Protein AF-A0A4P5VJS7-F1 (afdb_monomer_lite)

Radius of gyration: 14.44 Å; chains: 1; bounding box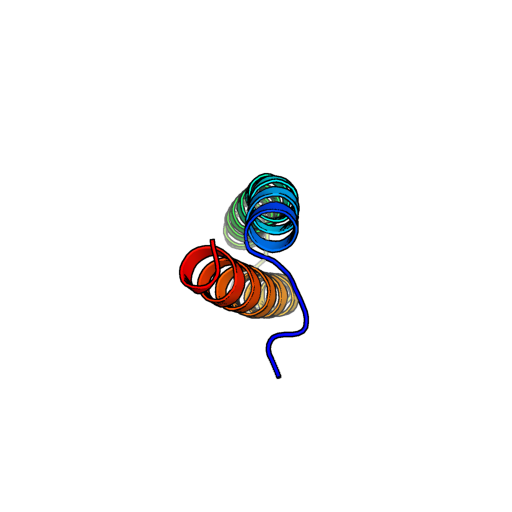: 36×14×41 Å

Foldseek 3Di:
DPPDALVRLVVVLVVLVVVLVVLVVVLVVCVVPPDPPDDPSVVSVVVNVVSVVSNVVSVVRD

Structure (mmCIF, N/CA/C/O backbone):
data_AF-A0A4P5VJS7-F1
#
_entry.id   AF-A0A4P5VJS7-F1
#
loop_
_atom_site.group_PDB
_atom_site.id
_atom_site.type_symbol
_atom_site.label_atom_id
_atom_site.label_alt_id
_atom_site.label_comp_id
_atom_site.label_asym_id
_atom_site.label_entity_id
_atom_site.label_seq_id
_atom_site.pdbx_PDB_ins_code
_atom_site.Cartn_x
_atom_site.Cartn_y
_atom_site.Cartn_z
_atom_site.occupancy
_atom_site.B_iso_or_equiv
_atom_site.auth_seq_id
_atom_site.auth_comp_id
_atom_site.auth_asym_id
_atom_site.auth_atom_id
_atom_site.pdbx_PDB_model_num
ATOM 1 N N . MET A 1 1 ? -21.592 -5.988 9.452 1.00 50.91 1 MET A N 1
ATOM 2 C CA . MET A 1 1 ? -20.763 -6.463 10.580 1.00 50.91 1 MET A CA 1
ATOM 3 C C . MET A 1 1 ? -19.353 -5.930 10.360 1.00 50.91 1 MET A C 1
ATOM 5 O O . MET A 1 1 ? -18.737 -6.322 9.375 1.00 50.91 1 MET A O 1
ATOM 9 N N . ASN A 1 2 ? -18.884 -4.975 11.169 1.00 63.59 2 ASN A N 1
ATOM 10 C CA . ASN A 1 2 ? -17.504 -4.485 11.056 1.00 63.59 2 ASN A CA 1
ATOM 11 C C . ASN A 1 2 ? -16.564 -5.585 11.555 1.00 63.59 2 ASN A C 1
ATOM 13 O O . ASN A 1 2 ? -16.733 -6.067 12.670 1.00 63.59 2 ASN A O 1
ATOM 17 N N . LYS A 1 3 ? -15.627 -6.023 10.704 1.00 81.88 3 LYS A N 1
ATOM 18 C CA . LYS A 1 3 ? -14.714 -7.142 11.005 1.00 81.88 3 LYS A CA 1
ATOM 19 C C . LYS A 1 3 ? -13.650 -6.800 12.058 1.00 81.88 3 LYS A C 1
ATOM 21 O O . LYS A 1 3 ? -13.003 -7.714 12.546 1.00 81.88 3 LYS A O 1
ATOM 26 N N . PHE A 1 4 ? -13.487 -5.519 12.392 1.00 87.56 4 PHE A N 1
ATOM 27 C CA . PHE A 1 4 ? -12.486 -5.018 13.331 1.00 87.56 4 PHE A CA 1
ATOM 28 C C . PHE A 1 4 ? -13.115 -4.042 14.325 1.00 87.56 4 PHE A C 1
ATOM 30 O O . PHE A 1 4 ? -14.003 -3.258 13.974 1.00 87.56 4 PHE A O 1
ATOM 37 N N . THR A 1 5 ? -12.622 -4.074 15.557 1.00 93.56 5 THR A N 1
ATOM 38 C CA . THR A 1 5 ? -12.850 -3.052 16.580 1.00 93.56 5 THR A CA 1
ATOM 39 C C . THR A 1 5 ? -12.026 -1.792 16.284 1.00 93.56 5 THR A C 1
ATOM 41 O O . THR A 1 5 ? -11.057 -1.830 15.525 1.00 93.56 5 THR A O 1
ATOM 44 N N . ARG A 1 6 ? -12.374 -0.659 16.914 1.00 93.56 6 ARG A N 1
ATOM 45 C CA . ARG A 1 6 ? -11.619 0.605 16.784 1.00 93.56 6 ARG A CA 1
ATOM 46 C C . ARG A 1 6 ? -10.118 0.450 17.102 1.00 93.56 6 ARG A C 1
ATOM 48 O O . ARG A 1 6 ? -9.303 0.904 16.297 1.00 93.56 6 ARG A O 1
ATOM 55 N N . PRO A 1 7 ? -9.703 -0.197 18.217 1.00 95.19 7 PRO A N 1
ATOM 56 C CA . PRO A 1 7 ? -8.280 -0.394 18.505 1.00 95.19 7 PRO A CA 1
ATOM 57 C C . PRO A 1 7 ? -7.558 -1.252 17.459 1.00 95.19 7 PRO A C 1
ATOM 59 O O . PRO A 1 7 ? -6.440 -0.917 17.071 1.00 95.19 7 PRO A O 1
ATOM 62 N N . GLU A 1 8 ? -8.195 -2.319 16.966 1.00 95.56 8 GLU A N 1
ATOM 63 C CA . GLU A 1 8 ? -7.631 -3.173 15.911 1.00 95.56 8 GLU A CA 1
ATOM 64 C C . GLU A 1 8 ? -7.475 -2.401 14.599 1.00 95.56 8 GLU A C 1
ATOM 66 O O . GLU A 1 8 ? -6.420 -2.465 13.972 1.00 95.56 8 GLU A O 1
ATOM 71 N N . ALA A 1 9 ? -8.482 -1.610 14.216 1.00 95.69 9 ALA A N 1
ATOM 72 C CA . ALA A 1 9 ? -8.420 -0.771 13.025 1.00 95.69 9 ALA A CA 1
ATOM 73 C C . ALA A 1 9 ? -7.271 0.247 13.110 1.00 95.69 9 ALA A C 1
ATOM 75 O O . ALA A 1 9 ? -6.504 0.401 12.158 1.00 95.69 9 ALA A O 1
ATOM 76 N N . LYS A 1 10 ? -7.085 0.875 14.279 1.00 96.31 10 LYS A N 1
ATOM 77 C CA . LYS A 1 10 ? -5.977 1.805 14.534 1.00 96.31 10 LYS A CA 1
ATOM 78 C C . LYS A 1 10 ? -4.609 1.125 14.438 1.00 96.31 10 LYS A C 1
ATOM 80 O O . LYS A 1 10 ? -3.700 1.691 13.831 1.00 96.31 10 LYS A O 1
ATOM 85 N N . LEU A 1 11 ? -4.458 -0.069 15.014 1.00 96.50 11 LEU A N 1
ATOM 86 C CA . LEU A 1 11 ? -3.212 -0.839 14.954 1.00 96.50 11 LEU A CA 1
ATOM 87 C C . LEU A 1 11 ? -2.877 -1.250 13.512 1.00 96.50 11 LEU A C 1
ATOM 89 O O . LEU A 1 11 ? -1.749 -1.066 13.059 1.00 96.50 11 LEU A O 1
ATOM 93 N N . LEU A 1 12 ? -3.867 -1.745 12.766 1.00 96.12 12 LEU A N 1
ATOM 94 C CA . LEU A 1 12 ? -3.698 -2.120 11.361 1.00 96.12 12 LEU A CA 1
ATOM 95 C C . LEU A 1 12 ? -3.351 -0.907 10.488 1.00 96.12 12 LEU A C 1
ATOM 97 O O . LEU A 1 12 ? -2.449 -0.995 9.657 1.00 96.12 12 LEU A O 1
ATOM 101 N N . ALA A 1 13 ? -3.999 0.241 10.709 1.00 96.69 13 ALA A N 1
ATOM 102 C CA . ALA A 1 13 ? -3.671 1.482 10.010 1.00 96.69 13 ALA A CA 1
ATOM 103 C C . ALA A 1 13 ? -2.220 1.919 10.280 1.00 96.69 13 ALA A C 1
ATOM 105 O O . ALA A 1 13 ? -1.499 2.287 9.353 1.00 96.69 13 ALA A O 1
ATOM 106 N N . GLN A 1 14 ? -1.754 1.826 11.531 1.00 97.31 14 GLN A N 1
ATOM 107 C CA . GLN A 1 14 ? -0.358 2.113 11.884 1.00 97.31 14 GLN A CA 1
ATOM 108 C C . GLN A 1 14 ? 0.629 1.179 11.174 1.00 97.31 14 GLN A C 1
ATOM 110 O O . GLN A 1 14 ? 1.673 1.648 10.727 1.00 97.31 14 GLN A O 1
ATOM 115 N N . ALA A 1 15 ? 0.294 -0.105 11.023 1.00 96.06 15 ALA A N 1
ATOM 116 C CA . ALA A 1 15 ? 1.126 -1.070 10.305 1.00 96.06 15 ALA A CA 1
ATOM 117 C C . ALA A 1 15 ? 1.130 -0.853 8.777 1.00 96.06 15 ALA A C 1
ATOM 119 O O . ALA A 1 15 ? 2.142 -1.094 8.122 1.00 96.06 15 ALA A O 1
ATOM 120 N N . LEU A 1 16 ? 0.020 -0.378 8.200 1.00 96.69 16 LEU A N 1
ATOM 121 C CA . LEU A 1 16 ? -0.120 -0.152 6.755 1.00 96.69 16 LEU A CA 1
ATOM 122 C C . LEU A 1 16 ? 0.564 1.126 6.259 1.00 96.69 16 LEU A C 1
ATOM 124 O O . LEU A 1 16 ? 1.095 1.128 5.152 1.00 96.69 16 LEU A O 1
ATOM 128 N N . ARG A 1 17 ? 0.602 2.197 7.061 1.00 97.75 17 ARG A N 1
ATOM 129 C CA . ARG A 1 17 ? 1.253 3.469 6.686 1.00 97.75 17 ARG A CA 1
ATOM 130 C C . ARG A 1 17 ? 2.699 3.326 6.185 1.00 97.75 17 ARG A C 1
ATOM 132 O O . ARG A 1 17 ? 2.967 3.817 5.091 1.00 97.75 17 ARG A O 1
ATOM 139 N N . PRO A 1 18 ? 3.627 2.655 6.900 1.00 98.19 18 PRO A N 1
ATOM 140 C CA . PRO A 1 18 ? 4.994 2.499 6.404 1.00 98.19 18 PRO A CA 1
ATOM 141 C C . PRO A 1 18 ? 5.055 1.657 5.123 1.00 98.19 18 PRO A C 1
ATOM 143 O O . PRO A 1 18 ? 5.899 1.908 4.269 1.00 98.19 18 PRO A O 1
ATOM 146 N N . ARG A 1 19 ? 4.136 0.697 4.943 1.00 97.25 19 ARG A N 1
ATOM 147 C CA . ARG A 1 19 ? 4.049 -0.089 3.706 1.00 97.25 19 ARG A CA 1
ATOM 148 C C . ARG A 1 19 ? 3.604 0.767 2.521 1.00 97.25 19 ARG A C 1
ATOM 150 O O . ARG A 1 19 ? 4.209 0.666 1.460 1.00 97.25 19 ARG A O 1
ATOM 157 N N . LEU A 1 20 ? 2.589 1.613 2.702 1.00 98.19 20 LEU A N 1
ATOM 158 C CA . LEU A 1 20 ? 2.144 2.549 1.666 1.00 98.19 20 LEU A CA 1
ATOM 159 C C . LEU A 1 20 ? 3.271 3.514 1.279 1.00 98.19 20 LEU A C 1
ATOM 161 O O . LEU A 1 20 ? 3.520 3.712 0.094 1.00 98.19 20 LEU A O 1
ATOM 165 N N . GLN A 1 21 ? 3.988 4.050 2.269 1.00 98.31 21 GLN A N 1
ATOM 166 C CA . GLN A 1 21 ? 5.132 4.929 2.035 1.00 98.31 21 GLN A CA 1
ATOM 167 C C . GLN A 1 21 ? 6.226 4.240 1.203 1.00 98.31 21 GLN A C 1
ATOM 169 O O . GLN A 1 21 ? 6.670 4.795 0.202 1.00 98.31 21 GLN A O 1
ATOM 174 N N . ALA A 1 22 ? 6.602 3.006 1.552 1.00 98.19 22 ALA A N 1
ATOM 175 C CA . ALA A 1 22 ? 7.608 2.248 0.806 1.00 98.19 22 ALA A CA 1
ATOM 176 C C . ALA A 1 22 ? 7.185 1.961 -0.648 1.00 98.19 22 ALA A C 1
ATOM 178 O O . ALA A 1 22 ? 8.014 2.004 -1.555 1.00 98.19 22 ALA A O 1
ATOM 179 N N . LEU A 1 23 ? 5.897 1.692 -0.892 1.00 98.19 23 LEU A N 1
ATOM 180 C CA . LEU A 1 23 ? 5.379 1.495 -2.249 1.00 98.19 23 LEU A CA 1
ATOM 181 C C . LEU A 1 23 ? 5.447 2.787 -3.076 1.00 98.19 23 LEU A C 1
ATOM 183 O O . LEU A 1 23 ? 5.857 2.743 -4.234 1.00 98.19 23 LEU A O 1
ATOM 187 N N . LEU A 1 24 ? 5.104 3.935 -2.482 1.00 97.94 24 LEU A N 1
ATOM 188 C CA . LEU A 1 24 ? 5.211 5.244 -3.138 1.00 97.94 24 LEU A CA 1
ATOM 189 C C . LEU A 1 24 ? 6.664 5.574 -3.510 1.00 97.94 24 LEU A C 1
ATOM 191 O O . LEU A 1 24 ? 6.929 6.032 -4.622 1.00 97.94 24 LEU A O 1
ATOM 195 N N . GLU A 1 25 ? 7.608 5.298 -2.609 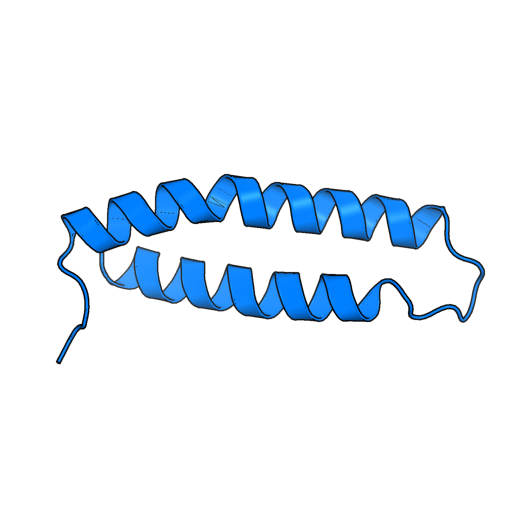1.00 97.94 25 GLU A N 1
ATOM 196 C CA . GLU A 1 25 ? 9.044 5.467 -2.859 1.00 97.94 25 GLU A CA 1
ATOM 197 C C . GLU A 1 25 ? 9.542 4.540 -3.974 1.00 97.94 25 GLU A C 1
ATOM 199 O O . GLU A 1 25 ? 10.236 4.987 -4.890 1.00 97.94 25 GLU A O 1
ATOM 204 N N . MET A 1 26 ? 9.137 3.266 -3.952 1.00 96.75 26 MET A N 1
ATOM 205 C CA . MET A 1 26 ? 9.478 2.299 -4.998 1.00 96.75 26 MET A CA 1
ATOM 206 C C . MET A 1 26 ? 8.941 2.732 -6.363 1.00 96.75 26 MET A C 1
ATOM 208 O O . MET A 1 26 ? 9.677 2.712 -7.348 1.00 96.75 26 MET A O 1
ATOM 212 N N . ARG A 1 27 ? 7.687 3.188 -6.420 1.00 96.06 27 ARG A N 1
ATOM 213 C CA . ARG A 1 27 ? 7.057 3.690 -7.644 1.00 96.06 27 ARG A CA 1
ATOM 214 C C . ARG A 1 27 ? 7.788 4.912 -8.191 1.00 96.06 27 ARG A C 1
ATOM 216 O O . ARG A 1 27 ? 8.028 4.997 -9.393 1.00 96.06 27 ARG A O 1
ATOM 223 N N . ALA A 1 28 ? 8.189 5.842 -7.323 1.00 94.81 28 ALA A N 1
ATOM 224 C CA . ALA A 1 28 ? 8.987 6.999 -7.721 1.00 94.81 28 ALA A CA 1
ATOM 225 C C . ALA A 1 28 ? 10.350 6.587 -8.307 1.00 94.81 28 ALA A C 1
ATOM 227 O O . ALA A 1 28 ? 10.750 7.114 -9.345 1.00 94.81 28 ALA A O 1
ATOM 228 N N . ALA A 1 29 ? 11.029 5.612 -7.694 1.00 95.44 29 ALA A N 1
ATOM 229 C CA . ALA A 1 29 ? 12.293 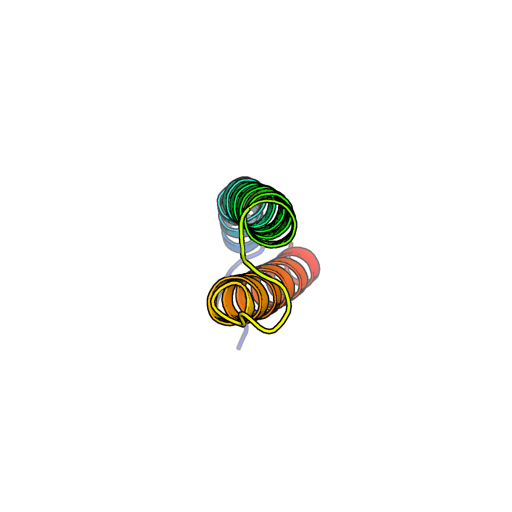5.082 -8.204 1.00 95.44 29 ALA A CA 1
ATOM 230 C C . ALA A 1 29 ? 12.122 4.363 -9.555 1.00 95.44 29 ALA A C 1
ATOM 232 O O . ALA A 1 29 ? 12.916 4.576 -10.469 1.00 95.44 29 ALA A O 1
ATOM 233 N N . GLN A 1 30 ? 11.065 3.562 -9.717 1.00 94.75 30 GLN A N 1
ATOM 234 C CA . GLN A 1 30 ? 10.768 2.862 -10.969 1.00 94.75 30 GLN A CA 1
ATOM 235 C C . GLN A 1 30 ? 10.496 3.835 -12.121 1.00 94.75 30 GLN A C 1
ATOM 237 O O . GLN A 1 30 ? 11.048 3.656 -13.200 1.00 94.75 30 GLN A O 1
ATOM 242 N N . VAL A 1 31 ? 9.717 4.898 -11.895 1.00 90.62 31 VAL A N 1
ATOM 243 C CA . VAL A 1 31 ? 9.448 5.919 -12.926 1.00 90.62 31 VAL A CA 1
ATOM 244 C C . VAL A 1 31 ? 10.734 6.594 -13.419 1.00 90.62 31 VAL A C 1
ATOM 246 O O . VAL A 1 31 ? 10.811 6.977 -14.582 1.00 90.62 31 VAL A O 1
ATOM 249 N N . GLN A 1 32 ? 11.749 6.736 -12.560 1.00 91.88 32 GLN A N 1
ATOM 250 C CA . GLN A 1 32 ? 13.041 7.312 -12.949 1.00 91.88 32 GLN A CA 1
ATOM 251 C C . GLN A 1 32 ? 13.986 6.302 -13.613 1.00 91.88 32 GLN A C 1
ATOM 253 O O . GLN A 1 32 ? 14.800 6.693 -14.446 1.00 91.88 32 GLN A O 1
ATOM 258 N N . ALA A 1 33 ? 13.918 5.029 -13.221 1.00 93.62 33 ALA A N 1
ATOM 259 C CA . ALA A 1 33 ? 14.858 4.000 -13.659 1.00 93.62 33 ALA A CA 1
ATOM 260 C C . ALA A 1 33 ? 14.411 3.249 -14.9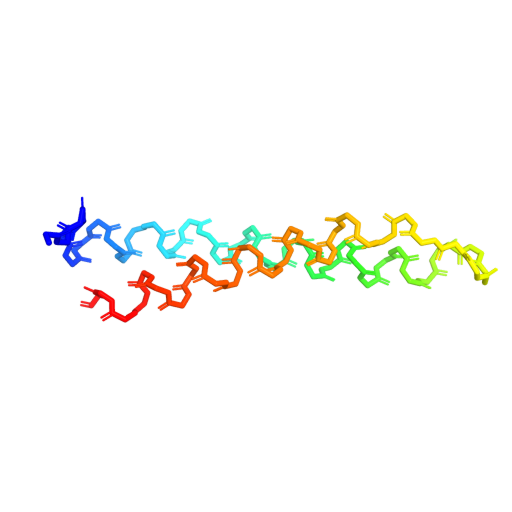21 1.00 93.62 33 ALA A C 1
ATOM 262 O O . ALA A 1 33 ? 15.256 2.727 -15.651 1.00 93.62 33 ALA A O 1
ATOM 263 N N . LEU A 1 34 ? 13.102 3.149 -15.162 1.00 91.56 34 LEU A N 1
ATOM 264 C CA . LEU A 1 34 ? 12.564 2.346 -16.252 1.00 91.56 34 LEU A CA 1
ATOM 265 C C . LEU A 1 34 ? 12.603 3.099 -17.595 1.00 91.56 34 LEU A C 1
ATOM 267 O O . LEU A 1 34 ? 12.381 4.313 -17.636 1.00 91.56 34 LEU A O 1
ATOM 271 N N . PRO A 1 35 ? 12.863 2.397 -18.714 1.00 92.25 35 PRO A N 1
ATOM 272 C CA . PRO A 1 35 ? 12.794 2.987 -20.045 1.00 92.25 35 PRO A CA 1
ATOM 273 C C . PRO A 1 35 ? 11.413 3.572 -20.363 1.00 92.25 35 PRO A C 1
ATOM 275 O O . PRO A 1 35 ? 10.380 3.104 -19.886 1.00 92.25 35 PRO A O 1
ATOM 278 N N . VAL A 1 36 ? 11.379 4.566 -21.253 1.00 87.56 36 VAL A N 1
ATOM 279 C CA . VAL A 1 36 ? 10.118 5.122 -21.762 1.00 87.56 36 VAL A CA 1
ATOM 280 C C . VAL A 1 36 ? 9.302 4.018 -22.444 1.00 87.56 36 VAL A C 1
ATOM 282 O O . VAL A 1 36 ? 9.797 3.342 -23.343 1.00 87.56 36 VAL A O 1
ATOM 285 N N . GLY A 1 37 ? 8.042 3.863 -22.031 1.00 86.06 37 GLY A N 1
ATOM 286 C CA . GLY A 1 37 ? 7.134 2.824 -22.532 1.00 86.06 37 GLY A CA 1
ATOM 287 C C . GLY A 1 37 ? 7.129 1.537 -21.703 1.00 86.06 37 GLY A C 1
ATOM 288 O O . GLY A 1 37 ? 6.280 0.680 -21.936 1.00 86.06 37 GLY A O 1
ATOM 289 N N . ASP A 1 38 ? 8.020 1.414 -20.718 1.00 90.50 38 ASP A N 1
ATOM 290 C CA . ASP A 1 38 ? 7.955 0.347 -19.727 1.00 90.50 38 ASP A CA 1
ATOM 291 C C . ASP A 1 38 ? 6.813 0.612 -18.725 1.00 90.50 38 ASP A C 1
ATOM 293 O O . ASP A 1 38 ? 6.531 1.750 -18.332 1.00 90.50 38 ASP A O 1
ATOM 297 N N . THR A 1 39 ? 6.133 -0.462 -18.333 1.00 91.12 39 THR A N 1
ATOM 298 C CA . THR A 1 39 ? 4.957 -0.463 -17.454 1.00 91.12 39 THR A CA 1
ATOM 299 C C . THR A 1 39 ? 5.155 -1.333 -16.215 1.00 91.12 39 THR A C 1
ATOM 301 O O . THR A 1 39 ? 4.207 -1.533 -15.469 1.00 91.12 39 THR A O 1
ATOM 304 N N . ALA A 1 40 ? 6.375 -1.796 -15.920 1.00 88.50 40 ALA A N 1
ATOM 305 C CA . ALA A 1 40 ? 6.667 -2.599 -14.726 1.00 88.50 40 ALA A CA 1
ATOM 306 C C . ALA A 1 40 ? 6.377 -1.875 -13.390 1.00 88.50 40 ALA A C 1
ATOM 308 O O . ALA A 1 40 ? 6.311 -2.503 -12.336 1.00 88.50 40 ALA A O 1
ATOM 309 N N . TRP A 1 41 ? 6.180 -0.553 -13.413 1.00 93.19 41 TRP A N 1
ATOM 310 C CA . TRP A 1 41 ? 5.686 0.221 -12.269 1.00 93.19 41 TRP A CA 1
ATOM 311 C C . TRP A 1 41 ? 4.174 0.060 -12.023 1.00 93.19 41 TRP A C 1
ATOM 313 O O . TRP A 1 41 ? 3.701 0.444 -10.955 1.00 93.19 41 TRP A O 1
ATOM 323 N N . ALA A 1 42 ? 3.412 -0.496 -12.972 1.00 93.38 42 ALA A N 1
ATOM 324 C CA . ALA A 1 42 ? 1.962 -0.662 -12.869 1.00 93.38 42 ALA A CA 1
ATOM 325 C C . ALA A 1 42 ? 1.563 -1.621 -11.738 1.00 93.38 42 ALA A C 1
ATOM 327 O O . ALA A 1 42 ? 0.637 -1.314 -10.994 1.00 93.38 42 ALA A O 1
ATOM 328 N N . ASP A 1 43 ? 2.310 -2.710 -11.532 1.00 94.38 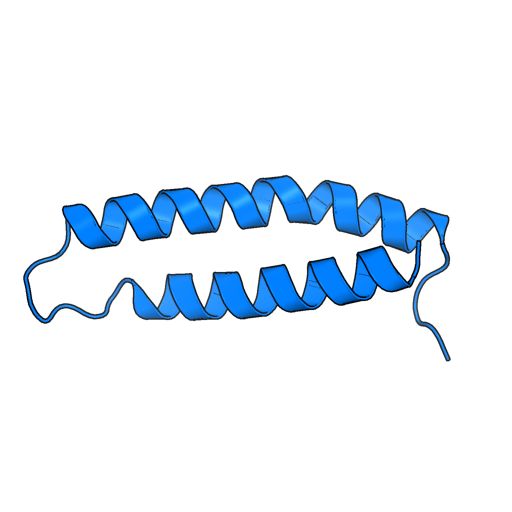43 ASP A N 1
ATOM 329 C CA . ASP A 1 43 ? 2.083 -3.628 -10.404 1.00 94.38 43 ASP A CA 1
ATOM 330 C C . ASP A 1 43 ? 2.260 -2.906 -9.056 1.00 94.38 43 ASP A C 1
ATOM 332 O O . ASP A 1 43 ? 1.527 -3.134 -8.090 1.00 94.38 43 ASP A O 1
ATOM 336 N N . THR A 1 44 ? 3.229 -1.987 -8.985 1.00 96.62 44 THR A N 1
ATOM 337 C CA . THR A 1 44 ? 3.435 -1.143 -7.804 1.00 96.62 44 THR A CA 1
ATOM 338 C 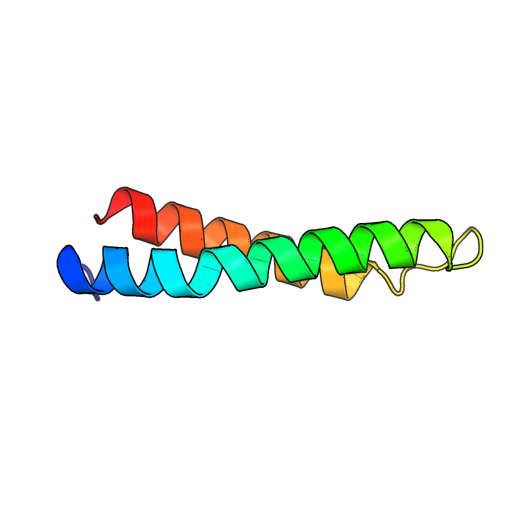C . THR A 1 44 ? 2.283 -0.163 -7.613 1.00 96.62 44 THR A C 1
ATOM 340 O O . THR A 1 44 ? 1.854 0.048 -6.481 1.00 96.62 44 THR A O 1
ATOM 343 N N . GLU A 1 45 ? 1.775 0.427 -8.695 1.00 96.75 45 GLU A N 1
ATOM 344 C CA . GLU A 1 45 ? 0.615 1.322 -8.661 1.00 96.75 45 GLU A CA 1
ATOM 345 C C . GLU A 1 45 ? -0.638 0.590 -8.157 1.00 96.75 45 GLU A C 1
ATOM 347 O O . GLU A 1 45 ? -1.288 1.064 -7.228 1.00 96.75 45 GLU A O 1
ATOM 352 N N . GLU A 1 46 ? -0.923 -0.616 -8.658 1.00 97.69 46 GLU A N 1
ATOM 353 C CA . GLU A 1 46 ? -2.036 -1.441 -8.168 1.00 97.69 46 GLU A CA 1
ATOM 354 C C . GLU A 1 46 ? -1.882 -1.752 -6.668 1.00 97.69 46 GLU A C 1
ATOM 356 O O . GLU A 1 46 ? -2.827 -1.630 -5.880 1.00 97.69 46 GLU A O 1
ATOM 361 N N . ALA A 1 47 ? -0.665 -2.088 -6.229 1.00 97.75 47 ALA A N 1
ATOM 362 C CA . ALA A 1 47 ? -0.384 -2.307 -4.814 1.00 97.75 47 ALA A CA 1
ATOM 363 C C . ALA A 1 47 ? -0.599 -1.038 -3.964 1.00 97.75 47 ALA A C 1
ATOM 365 O O . ALA A 1 47 ? -1.080 -1.143 -2.829 1.00 97.75 47 ALA A O 1
ATOM 366 N N . ILE A 1 48 ? -0.271 0.151 -4.488 1.00 98.25 48 ILE A N 1
ATOM 367 C CA . ILE A 1 48 ? -0.540 1.445 -3.841 1.00 98.25 48 ILE A CA 1
ATOM 368 C C . ILE A 1 48 ? -2.045 1.652 -3.693 1.00 98.25 48 ILE A C 1
ATOM 370 O O . ILE A 1 48 ? -2.498 1.962 -2.589 1.00 98.25 48 ILE A O 1
ATOM 374 N N . GLU A 1 49 ? -2.826 1.449 -4.754 1.00 98.25 49 GLU A N 1
ATOM 375 C CA . GLU A 1 49 ? -4.282 1.622 -4.733 1.00 98.25 49 GLU A CA 1
ATOM 376 C C . GLU A 1 49 ? -4.946 0.707 -3.699 1.00 98.25 49 GLU A C 1
ATOM 378 O O . GLU A 1 49 ? -5.734 1.164 -2.862 1.00 98.25 49 GLU A O 1
ATOM 383 N N . LEU A 1 50 ? -4.570 -0.575 -3.685 1.00 97.75 50 LEU A N 1
ATOM 384 C CA . LEU A 1 50 ? -5.062 -1.546 -2.707 1.00 97.75 50 LEU A CA 1
ATOM 385 C C . LEU A 1 50 ? -4.691 -1.148 -1.273 1.00 97.75 50 LEU A C 1
ATOM 387 O O . LEU A 1 50 ? -5.541 -1.172 -0.376 1.00 97.75 50 LEU A O 1
ATOM 391 N N . CYS A 1 51 ? -3.432 -0.765 -1.048 1.00 97.81 51 CYS A N 1
ATOM 392 C CA . CYS A 1 51 ? -2.928 -0.390 0.270 1.00 97.81 51 CYS A CA 1
ATOM 393 C C . CYS A 1 51 ? -3.581 0.904 0.782 1.00 97.81 51 CYS A C 1
ATOM 395 O O . CYS A 1 51 ? -3.992 0.974 1.942 1.00 97.81 51 CYS A O 1
ATOM 397 N N . SER A 1 52 ? -3.729 1.903 -0.088 1.00 97.88 52 SER A N 1
ATOM 398 C CA . SER A 1 52 ? -4.392 3.178 0.199 1.00 97.88 52 SER A CA 1
ATOM 399 C C . SER A 1 52 ? -5.877 2.976 0.505 1.00 97.88 52 SER A C 1
ATOM 401 O O . SER A 1 52 ? -6.378 3.439 1.532 1.00 97.88 52 SER A O 1
ATOM 403 N N . GLY A 1 53 ? -6.579 2.186 -0.314 1.00 97.38 53 GLY A N 1
ATOM 404 C CA . GLY A 1 53 ? -7.986 1.859 -0.093 1.00 97.38 53 GLY A CA 1
ATOM 405 C C . GLY A 1 53 ? -8.225 1.083 1.206 1.00 97.38 53 GLY A C 1
ATOM 406 O O . GLY A 1 53 ? -9.218 1.322 1.899 1.00 97.38 53 GLY A O 1
ATOM 407 N N . ALA A 1 54 ? -7.320 0.170 1.572 1.00 95.88 54 ALA A N 1
ATOM 408 C CA . ALA A 1 54 ? -7.368 -0.526 2.857 1.00 95.88 54 ALA A CA 1
ATOM 409 C C . ALA A 1 54 ? -7.133 0.434 4.033 1.00 95.88 54 ALA A C 1
ATOM 411 O O . ALA A 1 54 ? -7.895 0.402 5.001 1.00 95.88 54 ALA A O 1
ATOM 412 N N . LEU A 1 55 ? -6.128 1.311 3.936 1.00 96.75 55 LEU A N 1
ATOM 413 C CA . LEU A 1 55 ? -5.825 2.304 4.966 1.00 96.75 55 LEU A CA 1
ATOM 414 C C . LEU A 1 55 ? -7.012 3.245 5.200 1.00 96.75 55 LEU A C 1
ATOM 416 O O . LEU A 1 55 ? -7.440 3.398 6.340 1.00 96.75 55 LEU A O 1
ATOM 420 N N . HIS A 1 56 ? -7.611 3.778 4.133 1.00 96.50 56 HIS A N 1
ATOM 421 C CA . HIS A 1 56 ? -8.777 4.658 4.228 1.00 96.50 56 HIS A CA 1
ATOM 422 C C . HIS A 1 56 ? -9.956 3.989 4.953 1.00 96.50 56 HIS A C 1
ATOM 424 O O . HIS A 1 56 ? -10.574 4.580 5.839 1.00 96.50 56 HIS A O 1
ATOM 430 N N . LYS A 1 57 ? -10.241 2.718 4.633 1.00 94.88 57 LYS A N 1
ATOM 431 C CA . LYS A 1 57 ? -11.292 1.940 5.311 1.00 94.88 57 LYS A CA 1
ATOM 432 C C . LYS A 1 57 ? -10.997 1.739 6.797 1.00 94.88 57 LYS A C 1
ATOM 434 O O . LYS A 1 57 ? -11.923 1.778 7.599 1.00 94.88 57 LYS A O 1
ATOM 439 N N . LEU A 1 58 ? -9.740 1.503 7.169 1.00 94.81 58 LEU A N 1
ATOM 440 C CA . LEU A 1 58 ? -9.342 1.319 8.568 1.00 94.81 58 LEU A CA 1
ATOM 441 C C . LEU A 1 58 ? -9.400 2.629 9.356 1.00 94.81 58 LEU A C 1
ATOM 443 O O . LEU A 1 58 ? -9.861 2.634 10.493 1.00 94.81 58 LEU A O 1
ATOM 447 N N . GLU A 1 59 ? -8.983 3.739 8.753 1.00 92.81 59 GLU A N 1
ATOM 448 C CA . GLU A 1 59 ? -9.042 5.062 9.380 1.00 92.81 59 GLU A CA 1
ATOM 449 C C . GLU A 1 59 ? -10.483 5.533 9.599 1.00 92.81 59 GLU A C 1
ATOM 451 O O . GLU A 1 59 ? -10.771 6.126 10.632 1.00 92.81 59 GLU A O 1
ATOM 456 N N . ALA A 1 60 ? -11.411 5.188 8.701 1.00 92.44 60 ALA A N 1
ATOM 457 C CA . ALA A 1 60 ? -12.841 5.440 8.896 1.00 92.44 60 ALA A CA 1
ATOM 458 C C . ALA A 1 60 ? -13.462 4.629 10.056 1.00 92.44 60 ALA A C 1
ATOM 460 O O . ALA A 1 60 ? -14.549 4.961 10.532 1.00 92.44 60 ALA A O 1
ATOM 461 N N . LEU A 1 61 ? -12.801 3.550 10.494 1.00 88.50 61 LEU A N 1
ATOM 462 C CA . LEU A 1 61 ? -13.257 2.665 11.570 1.00 88.50 61 LEU A CA 1
ATOM 463 C C . LEU A 1 61 ? -12.618 2.959 12.933 1.00 88.50 61 LEU A C 1
ATOM 465 O O . LEU A 1 61 ? -13.095 2.399 13.921 1.00 88.50 61 LEU A O 1
ATOM 469 N N . ALA A 1 62 ? -11.550 3.760 12.993 1.00 75.81 62 ALA A N 1
ATOM 470 C CA . ALA A 1 62 ? -10.793 4.074 14.210 1.00 75.81 62 ALA A CA 1
ATOM 471 C C . ALA A 1 62 ? -11.446 5.231 14.994 1.00 75.81 62 ALA A C 1
ATOM 473 O O . ALA A 1 62 ? -11.699 5.073 16.217 1.00 75.81 62 ALA A O 1
#

Secondary structure (DSSP, 8-state):
--SS-HHHHHHHHHHHHHHHHHHHHHHHHHHHHSPTT--TTHHHHHHHHHHHHHHHHHHTT-

pLDDT: mean 93.26, std 7.88, range [50.91, 98.31]

Sequence (62 aa):
MNKFTRPEAKLLAQALRPRLQALLEMRAAQVQALPVGDTAWADTEEAIELCSGALHKLEALA